Protein AF-A0A257ANT8-F1 (afdb_monomer)

Radius of gyration: 13.35 Å; Cα contacts (8 Å, |Δi|>4): 69; chains: 1; bounding box: 23×38×31 Å

Secondary structure (DSSP, 8-state):
---------TTTTT-EEEEEETTEEEEEEE-SS-TTT-EEPPSSSSPPEEHHHHHHHHTT--

Structure (mmCIF, N/CA/C/O backbone):
data_AF-A0A257ANT8-F1
#
_entry.id   AF-A0A257ANT8-F1
#
loop_
_atom_site.group_PDB
_atom_site.id
_atom_site.type_symbol
_atom_site.label_atom_id
_atom_site.label_alt_id
_atom_site.label_comp_id
_atom_site.label_asym_id
_atom_site.label_entity_id
_atom_site.label_seq_id
_atom_site.pdbx_PDB_ins_code
_atom_site.Cartn_x
_atom_site.Cartn_y
_atom_site.Cartn_z
_atom_site.occupancy
_atom_site.B_iso_or_equiv
_atom_site.auth_seq_id
_atom_site.auth_comp_id
_atom_site.auth_asym_id
_atom_site.auth_atom_id
_atom_site.pdbx_PDB_model_num
ATOM 1 N N . MET A 1 1 ? -2.263 -17.709 4.601 1.00 46.31 1 MET A N 1
ATOM 2 C CA . MET A 1 1 ? -1.707 -16.374 4.2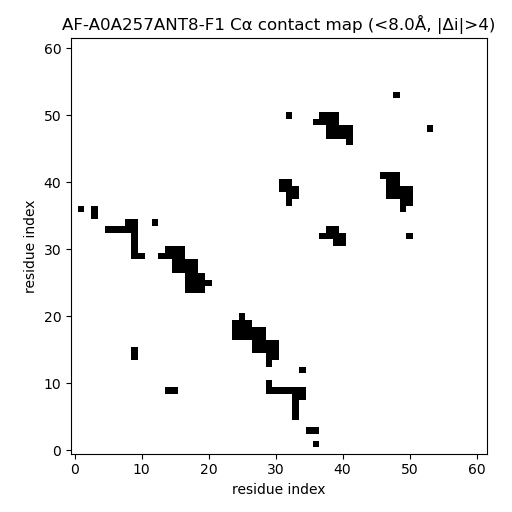81 1.00 46.31 1 MET A CA 1
ATOM 3 C C . MET A 1 1 ? -0.459 -16.627 3.464 1.00 46.31 1 MET A C 1
ATOM 5 O O . MET A 1 1 ? 0.511 -17.113 4.021 1.00 46.31 1 MET A O 1
ATOM 9 N N . ALA A 1 2 ? -0.564 -16.478 2.143 1.00 47.88 2 ALA A N 1
ATOM 10 C CA . ALA A 1 2 ? 0.434 -16.962 1.194 1.00 47.88 2 ALA A CA 1
ATOM 11 C C . ALA A 1 2 ? 1.810 -16.310 1.416 1.00 47.88 2 ALA A C 1
ATOM 13 O O . ALA A 1 2 ? 1.880 -15.118 1.725 1.00 47.88 2 ALA A O 1
ATOM 14 N N . ASP A 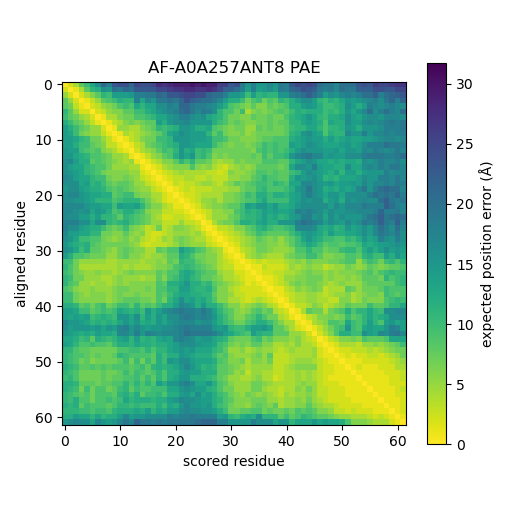1 3 ? 2.869 -17.103 1.245 1.00 55.97 3 ASP A N 1
ATOM 15 C CA . ASP A 1 3 ? 4.293 -16.755 1.300 1.00 55.97 3 ASP A CA 1
ATOM 16 C C . ASP A 1 3 ? 4.674 -15.587 0.373 1.00 55.97 3 ASP A C 1
ATOM 18 O O . ASP A 1 3 ? 5.298 -15.745 -0.679 1.00 55.97 3 ASP A O 1
ATOM 22 N N . CYS A 1 4 ? 4.315 -14.363 0.755 1.00 65.25 4 CYS A N 1
ATOM 23 C CA . CYS A 1 4 ? 4.790 -13.173 0.073 1.00 65.25 4 CYS A CA 1
ATOM 24 C C . CYS A 1 4 ? 6.224 -12.883 0.531 1.00 65.25 4 CYS A C 1
ATOM 26 O O . CYS A 1 4 ? 6.463 -12.409 1.647 1.00 65.25 4 CYS A O 1
ATOM 28 N N . LYS A 1 5 ? 7.199 -13.126 -0.352 1.00 63.88 5 LYS A N 1
ATOM 29 C CA . LYS A 1 5 ? 8.556 -12.578 -0.218 1.00 63.88 5 LYS A CA 1
ATOM 30 C C . LYS A 1 5 ? 8.465 -11.067 -0.434 1.00 63.88 5 LYS A C 1
ATOM 32 O O . LYS A 1 5 ? 8.647 -10.609 -1.557 1.00 63.88 5 LYS A O 1
ATOM 37 N N . HIS A 1 6 ? 8.107 -10.321 0.613 1.00 62.34 6 HIS A N 1
ATOM 38 C CA . HIS A 1 6 ? 7.900 -8.871 0.599 1.00 62.34 6 HIS A CA 1
ATOM 39 C C . HIS A 1 6 ? 9.051 -8.144 -0.114 1.00 62.34 6 HIS A C 1
ATOM 41 O O . HIS A 1 6 ? 10.104 -7.883 0.464 1.00 62.34 6 HIS A O 1
ATOM 47 N N . LYS A 1 7 ? 8.842 -7.813 -1.388 1.00 63.78 7 LYS A N 1
ATOM 48 C CA . LYS A 1 7 ? 9.707 -6.945 -2.190 1.00 63.78 7 LYS A CA 1
ATOM 49 C C . LYS A 1 7 ? 8.975 -5.625 -2.414 1.00 63.78 7 LYS A C 1
ATOM 51 O O . LYS A 1 7 ? 7.747 -5.568 -2.323 1.00 63.78 7 LYS A O 1
ATOM 56 N N . SER A 1 8 ? 9.720 -4.559 -2.704 1.00 62.72 8 SER A N 1
ATOM 57 C CA . SER A 1 8 ? 9.137 -3.265 -3.073 1.00 62.72 8 SER A CA 1
ATOM 58 C C . SER A 1 8 ? 8.361 -3.408 -4.388 1.00 62.72 8 SE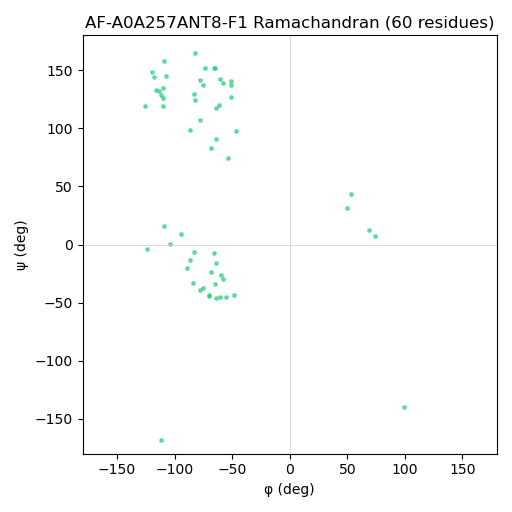R A C 1
ATOM 60 O O . SER A 1 8 ? 8.924 -3.293 -5.471 1.00 62.72 8 SER A O 1
ATOM 62 N N . CYS A 1 9 ? 7.071 -3.721 -4.294 1.00 66.44 9 CYS A N 1
ATOM 63 C CA . CYS A 1 9 ? 6.174 -3.950 -5.433 1.00 66.44 9 CYS A CA 1
ATOM 64 C C . CYS A 1 9 ? 5.552 -2.648 -5.954 1.00 66.44 9 CYS A C 1
ATOM 66 O O . CYS A 1 9 ? 5.055 -2.615 -7.074 1.00 66.44 9 CYS A O 1
ATOM 68 N N . GLY A 1 10 ? 5.645 -1.549 -5.195 1.00 62.22 10 GLY A N 1
ATOM 69 C CA . GLY A 1 10 ? 5.048 -0.265 -5.568 1.00 62.22 10 GLY A CA 1
ATOM 70 C C . GLY A 1 10 ? 5.532 0.302 -6.910 1.00 62.22 10 GLY A C 1
ATOM 71 O O . GLY A 1 10 ? 4.760 0.973 -7.584 1.00 62.22 10 GLY A O 1
ATOM 72 N N . ALA A 1 11 ? 6.769 0.009 -7.329 1.00 61.66 11 ALA A N 1
ATOM 73 C CA . ALA A 1 11 ? 7.298 0.468 -8.617 1.00 61.66 11 ALA A CA 1
ATOM 74 C C . ALA A 1 11 ? 6.792 -0.362 -9.815 1.00 61.66 11 ALA A C 1
ATOM 76 O O . ALA A 1 11 ? 6.505 0.206 -10.865 1.00 61.66 11 ALA A O 1
ATOM 77 N N . GLY A 1 12 ? 6.670 -1.687 -9.661 1.00 65.56 12 GLY A N 1
ATOM 78 C CA . GLY A 1 12 ? 6.238 -2.590 -10.738 1.00 65.56 12 GLY A CA 1
ATOM 79 C C . GLY A 1 12 ? 4.735 -2.524 -11.008 1.00 65.56 12 GLY A C 1
ATOM 80 O O . GLY A 1 12 ? 4.308 -2.518 -12.156 1.00 65.56 12 GLY A O 1
ATOM 81 N N . GLU A 1 13 ? 3.948 -2.374 -9.946 1.00 68.38 13 GLU A N 1
ATOM 82 C CA . GLU A 1 13 ? 2.481 -2.398 -10.002 1.00 68.38 13 GLU A CA 1
ATOM 83 C C . GLU A 1 13 ? 1.883 -1.039 -10.394 1.00 68.38 13 GLU A C 1
ATOM 85 O O . GLU A 1 13 ? 0.678 -0.916 -10.589 1.00 68.38 13 GLU A O 1
ATOM 90 N N . LYS A 1 14 ? 2.723 0.004 -10.500 1.00 65.81 14 LYS A N 1
ATOM 91 C CA . LYS A 1 14 ? 2.331 1.381 -10.848 1.00 65.81 14 LYS A CA 1
ATOM 92 C C . LYS A 1 14 ? 1.155 1.908 -10.009 1.00 65.81 14 LYS A C 1
ATOM 94 O O . LYS A 1 14 ? 0.376 2.737 -10.473 1.00 65.81 14 LYS A O 1
ATOM 99 N N . VAL A 1 15 ? 1.039 1.456 -8.760 1.00 68.31 15 VAL A N 1
ATOM 100 C CA . VAL A 1 15 ? 0.057 1.981 -7.809 1.00 68.31 15 VAL A CA 1
ATOM 101 C C . VAL A 1 15 ? 0.675 3.191 -7.127 1.00 68.31 15 VAL A C 1
ATOM 103 O O . VAL A 1 15 ? 1.486 3.075 -6.200 1.00 68.31 15 VAL A O 1
ATOM 106 N N . TRP A 1 16 ? 0.300 4.362 -7.627 1.00 70.31 16 TRP A N 1
ATOM 107 C CA . TRP A 1 16 ? 0.758 5.644 -7.121 1.00 70.31 16 TRP A CA 1
ATOM 108 C C . TRP A 1 16 ? -0.385 6.372 -6.429 1.00 70.31 16 TRP A C 1
ATOM 110 O O . TRP A 1 16 ? -1.490 6.449 -6.963 1.00 70.31 16 TRP A O 1
ATOM 120 N N . LEU A 1 17 ? -0.108 6.937 -5.257 1.00 71.19 17 LEU A N 1
ATOM 121 C CA . LEU A 1 17 ? -1.072 7.765 -4.540 1.00 71.19 17 LEU A CA 1
ATOM 122 C C . LEU A 1 17 ? -0.665 9.240 -4.619 1.00 71.19 17 LEU A C 1
ATOM 124 O O . LEU A 1 17 ? 0.539 9.536 -4.587 1.00 71.19 17 LEU A O 1
ATOM 128 N N . PRO A 1 18 ? -1.641 10.166 -4.695 1.00 78.12 18 PRO A N 1
ATOM 129 C CA . PRO A 1 18 ? -1.385 11.584 -4.501 1.00 78.12 18 PRO A CA 1
ATOM 130 C C . PRO A 1 18 ? -0.621 11.801 -3.197 1.00 78.12 18 PRO A C 1
ATOM 132 O O . PRO A 1 18 ? -1.019 11.320 -2.136 1.00 78.12 18 PRO A O 1
ATOM 135 N N . TYR A 1 19 ? 0.506 12.499 -3.289 1.00 79.94 19 TYR A N 1
ATOM 136 C CA . TYR A 1 19 ? 1.362 12.788 -2.151 1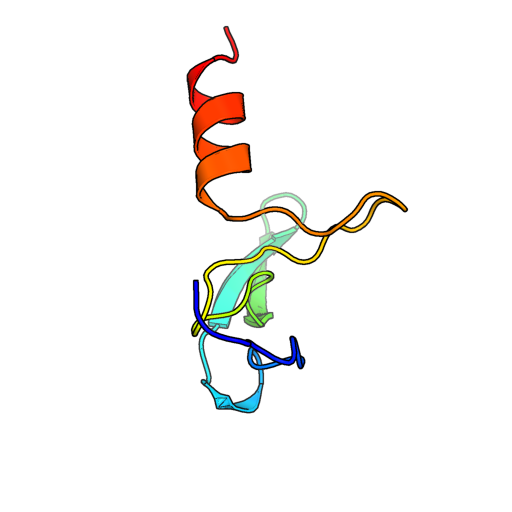.00 79.94 19 TYR A CA 1
ATOM 137 C C . TYR A 1 19 ? 1.287 14.270 -1.815 1.00 79.94 19 TYR A C 1
ATOM 139 O O . TYR A 1 19 ? 1.648 15.132 -2.622 1.00 79.94 19 TYR A O 1
ATOM 147 N N . GLU A 1 20 ? 0.829 14.560 -0.603 1.00 80.19 20 GLU A N 1
ATOM 148 C CA . GLU A 1 20 ? 0.737 15.912 -0.071 1.00 80.19 20 GLU A CA 1
ATOM 149 C C . GLU A 1 20 ? 1.711 16.084 1.093 1.00 80.19 20 GLU A C 1
ATOM 151 O O . GLU A 1 20 ? 1.800 15.250 1.995 1.00 80.19 20 GLU A O 1
ATOM 156 N N . VAL A 1 21 ? 2.468 17.180 1.065 1.00 76.06 21 VAL A N 1
ATOM 157 C CA . VAL A 1 21 ? 3.385 17.561 2.144 1.00 76.06 21 VAL A CA 1
ATOM 158 C C . VAL A 1 21 ? 3.043 18.971 2.564 1.00 76.06 21 VAL A C 1
ATOM 160 O O . VAL A 1 21 ? 3.147 19.892 1.753 1.00 76.06 21 VAL A O 1
ATOM 163 N N . LYS A 1 22 ? 2.661 19.143 3.835 1.00 81.00 22 LYS A N 1
ATOM 164 C CA . LYS A 1 22 ? 2.286 20.449 4.403 1.00 81.00 22 LYS A CA 1
ATOM 165 C C . LYS A 1 22 ? 1.193 21.148 3.570 1.00 81.00 22 LYS A C 1
ATOM 167 O O . LYS A 1 22 ? 1.319 22.324 3.247 1.00 81.00 22 LYS A O 1
ATOM 172 N N . GLY A 1 23 ? 0.174 20.393 3.147 1.00 80.94 23 GLY A N 1
ATOM 173 C CA . GLY A 1 23 ? -0.955 20.904 2.357 1.00 80.94 23 GLY A CA 1
ATOM 174 C C . GLY A 1 23 ? -0.646 21.220 0.888 1.00 80.94 23 GLY A C 1
ATOM 175 O O . GLY A 1 23 ? -1.492 21.775 0.196 1.00 80.94 23 GLY A O 1
ATOM 176 N N . ARG A 1 24 ? 0.551 20.889 0.382 1.00 78.31 24 ARG A N 1
ATOM 177 C CA . ARG A 1 24 ? 0.900 21.057 -1.037 1.00 78.31 24 ARG A CA 1
ATOM 178 C C . ARG A 1 24 ? 1.018 19.706 -1.728 1.00 78.31 24 ARG A C 1
ATOM 180 O O . ARG A 1 24 ? 1.819 18.868 -1.305 1.00 78.31 24 ARG A O 1
ATOM 187 N N . ARG A 1 25 ? 0.284 19.531 -2.830 1.00 79.69 25 ARG A N 1
ATOM 188 C CA . ARG A 1 25 ? 0.445 18.396 -3.750 1.00 79.69 25 ARG A CA 1
ATOM 189 C C . ARG A 1 25 ? 1.848 18.418 -4.348 1.00 79.69 25 ARG A C 1
ATOM 191 O O . ARG A 1 25 ? 2.231 19.382 -5.003 1.00 79.69 25 ARG A O 1
ATOM 198 N N . ARG A 1 26 ? 2.617 17.356 -4.110 1.00 78.75 26 ARG A N 1
ATOM 199 C CA . ARG A 1 26 ? 3.982 17.164 -4.633 1.00 78.75 26 ARG A CA 1
ATOM 200 C C . ARG A 1 26 ? 4.062 16.081 -5.712 1.00 78.75 26 ARG A C 1
ATOM 202 O O . ARG A 1 26 ? 5.149 15.615 -6.032 1.00 78.75 26 ARG A O 1
ATOM 209 N N . GLY A 1 27 ? 2.918 15.695 -6.272 1.00 80.44 27 GLY A N 1
ATOM 210 C CA . GLY A 1 27 ? 2.811 14.673 -7.308 1.00 80.44 27 GLY A CA 1
ATOM 211 C C . GLY A 1 27 ? 2.403 13.318 -6.742 1.00 80.44 27 GLY A C 1
ATOM 212 O O . GLY A 1 27 ? 1.527 13.231 -5.882 1.00 80.44 27 GLY A O 1
ATOM 213 N N . LEU A 1 28 ? 3.022 12.264 -7.262 1.00 75.56 28 LEU A N 1
ATOM 214 C CA . LEU A 1 28 ? 2.662 10.874 -7.021 1.00 75.56 28 LEU A CA 1
ATOM 215 C C . LEU A 1 28 ? 3.802 10.150 -6.299 1.00 75.56 28 LEU A C 1
ATOM 217 O O . LEU A 1 28 ? 4.961 10.259 -6.698 1.00 75.56 28 LEU A O 1
ATOM 221 N N . LYS A 1 29 ? 3.484 9.400 -5.240 1.00 73.00 29 LYS A N 1
ATOM 222 C CA . LYS A 1 29 ? 4.457 8.578 -4.502 1.00 73.00 29 LYS A CA 1
ATOM 223 C C . LYS A 1 29 ? 4.069 7.098 -4.595 1.00 73.00 29 LYS A C 1
ATOM 225 O O . LYS A 1 29 ? 2.869 6.805 -4.569 1.00 73.00 29 LYS A O 1
ATOM 230 N N . PRO A 1 30 ? 5.041 6.165 -4.680 1.00 72.00 30 PRO A N 1
ATOM 231 C CA . PRO A 1 30 ? 4.741 4.744 -4.602 1.00 72.00 30 PRO A CA 1
ATOM 232 C C . PRO A 1 30 ? 4.032 4.452 -3.288 1.00 72.00 30 PRO A C 1
ATOM 234 O O . PRO A 1 30 ? 4.388 4.998 -2.236 1.00 72.00 30 PRO A O 1
ATOM 237 N N . HIS A 1 31 ? 3.028 3.594 -3.352 1.00 72.88 31 HIS A N 1
ATOM 238 C CA . HIS A 1 31 ? 2.265 3.248 -2.171 1.00 72.88 31 HIS A CA 1
ATOM 239 C C . HIS A 1 31 ? 3.139 2.490 -1.133 1.00 72.88 31 HIS A C 1
ATOM 241 O O . HIS A 1 31 ? 4.122 1.830 -1.479 1.00 72.88 31 HIS A O 1
ATOM 247 N N . SER A 1 32 ? 2.806 2.616 0.156 1.00 72.25 32 SER A N 1
ATOM 248 C CA . SER A 1 32 ? 3.626 2.135 1.283 1.00 72.25 32 SER A CA 1
ATOM 249 C C . SER A 1 32 ? 3.274 0.734 1.805 1.00 72.25 32 SER A C 1
ATOM 251 O O . SER A 1 32 ? 3.797 0.336 2.845 1.00 72.25 32 SER A O 1
ATOM 253 N N . TYR A 1 33 ? 2.406 -0.015 1.128 1.00 74.19 33 TYR A N 1
ATOM 254 C CA . TYR A 1 33 ? 2.063 -1.402 1.450 1.00 74.19 33 TYR A CA 1
ATOM 255 C C . TYR A 1 33 ? 2.579 -2.381 0.378 1.00 74.19 33 TYR A C 1
ATOM 257 O O . TYR A 1 33 ? 3.425 -2.046 -0.455 1.00 74.19 33 TYR A O 1
ATOM 265 N N . CYS A 1 34 ? 2.128 -3.626 0.421 1.00 75.62 34 CYS A N 1
ATOM 266 C CA . CYS A 1 34 ? 2.300 -4.578 -0.661 1.00 75.62 34 CYS A CA 1
ATOM 267 C C . CYS A 1 34 ? 0.935 -4.862 -1.271 1.00 75.62 34 CYS A C 1
ATOM 269 O O . CYS A 1 34 ? 0.019 -5.225 -0.542 1.00 75.62 34 CYS A O 1
ATOM 271 N N . VAL A 1 35 ? 0.787 -4.747 -2.590 1.00 74.62 35 VAL A N 1
ATOM 272 C CA . VAL A 1 35 ? -0.511 -4.999 -3.240 1.00 74.62 35 VAL A CA 1
ATOM 273 C C . VAL A 1 35 ? -0.920 -6.475 -3.193 1.00 74.62 35 VAL A C 1
ATOM 275 O O . VAL A 1 35 ? -2.104 -6.778 -3.232 1.00 74.62 35 VAL A O 1
ATOM 278 N N . HIS A 1 36 ? 0.041 -7.396 -3.051 1.00 75.56 36 HIS A N 1
ATOM 279 C CA . HIS A 1 36 ? -0.236 -8.835 -3.016 1.00 75.56 36 HIS A CA 1
ATOM 280 C C . HIS A 1 36 ? -0.644 -9.344 -1.628 1.00 75.56 36 HIS A C 1
ATOM 282 O O . HIS A 1 36 ? -1.427 -10.282 -1.532 1.00 75.56 36 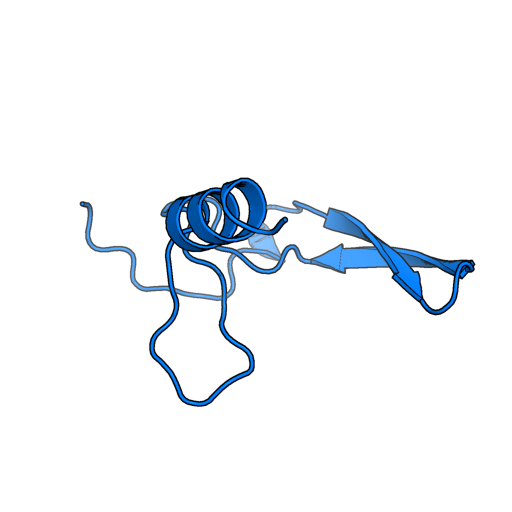HIS A O 1
ATOM 288 N N . CYS A 1 37 ? -0.112 -8.765 -0.546 1.00 74.44 37 CYS A N 1
ATOM 289 C CA . CYS A 1 37 ? -0.381 -9.238 0.821 1.00 74.44 37 CYS A CA 1
ATOM 290 C C . CYS A 1 37 ? -0.940 -8.168 1.773 1.00 74.44 37 CYS A C 1
ATOM 292 O O . CYS A 1 37 ? -1.246 -8.474 2.924 1.00 74.44 37 CYS A O 1
ATOM 294 N N . GLY A 1 38 ? -1.062 -6.913 1.335 1.00 73.75 38 GLY A N 1
ATOM 295 C CA . GLY A 1 38 ? -1.608 -5.808 2.127 1.00 73.75 38 GLY A CA 1
ATOM 296 C C . GLY A 1 38 ? -0.735 -5.362 3.304 1.00 73.75 38 GLY A C 1
ATOM 297 O O . GLY A 1 38 ? -1.211 -4.632 4.172 1.00 73.75 38 GLY A O 1
ATOM 298 N N . VAL A 1 39 ? 0.524 -5.805 3.384 1.00 77.88 39 VAL A N 1
ATOM 299 C CA . VAL A 1 39 ? 1.438 -5.458 4.484 1.00 77.88 39 VAL A CA 1
ATOM 300 C C . VAL A 1 39 ? 2.074 -4.095 4.253 1.00 77.88 39 VAL A C 1
ATOM 302 O O . VAL A 1 39 ? 2.707 -3.871 3.227 1.00 77.88 39 VAL A O 1
ATOM 305 N N . VAL A 1 40 ? 1.925 -3.197 5.225 1.00 76.75 40 VAL A N 1
ATOM 306 C CA . VAL A 1 40 ? 2.486 -1.843 5.223 1.00 76.75 40 VAL A CA 1
ATOM 307 C C . VAL A 1 40 ? 3.930 -1.881 5.698 1.00 76.75 40 VAL A C 1
ATOM 309 O O . VAL A 1 40 ? 4.226 -2.428 6.766 1.00 76.75 40 VAL A O 1
ATOM 312 N N . LYS A 1 41 ? 4.833 -1.260 4.935 1.00 70.50 41 LYS A N 1
ATOM 313 C CA . LYS A 1 41 ? 6.210 -1.038 5.372 1.00 70.50 41 LYS A CA 1
ATOM 314 C C . LYS A 1 41 ? 6.191 -0.107 6.579 1.00 70.50 41 LYS A C 1
ATOM 316 O O . LYS A 1 41 ? 5.784 1.049 6.478 1.00 70.50 41 LYS A O 1
ATOM 321 N N . ASN A 1 42 ? 6.666 -0.617 7.706 1.00 68.00 42 ASN A N 1
ATOM 322 C CA . ASN A 1 42 ? 6.842 0.192 8.894 1.00 68.00 42 ASN A CA 1
ATOM 323 C C . ASN A 1 42 ? 8.112 1.051 8.771 1.00 68.00 42 ASN A C 1
ATOM 325 O O . ASN A 1 42 ? 9.114 0.610 8.206 1.00 68.00 42 ASN A O 1
ATOM 329 N N . ILE A 1 43 ? 8.044 2.289 9.260 1.00 66.44 43 ILE A N 1
ATOM 330 C CA . ILE A 1 43 ? 9.187 3.213 9.350 1.00 66.44 43 ILE A CA 1
ATOM 331 C C . ILE A 1 43 ? 9.915 3.014 10.696 1.00 66.44 43 ILE A C 1
ATOM 333 O O . ILE A 1 43 ? 11.081 3.375 10.820 1.00 66.44 43 ILE A O 1
ATOM 337 N N . SER A 1 44 ? 9.243 2.423 11.695 1.00 65.69 44 SER A N 1
ATOM 338 C CA . SER A 1 44 ? 9.821 2.053 12.993 1.00 65.69 44 SER A CA 1
ATOM 339 C C . SER A 1 44 ? 10.570 0.705 12.915 1.00 65.69 44 SER A C 1
ATOM 341 O O . SER A 1 44 ? 10.377 -0.044 11.952 1.00 65.69 44 SER A O 1
ATOM 343 N N . PRO A 1 45 ? 11.409 0.359 13.914 1.00 57.19 45 PRO A N 1
ATOM 344 C CA . PRO A 1 45 ? 12.105 -0.934 13.969 1.00 57.19 45 PRO A CA 1
ATOM 345 C C . PRO A 1 45 ? 11.171 -2.145 14.153 1.00 57.19 45 PRO A C 1
ATOM 347 O O . PRO A 1 45 ? 11.623 -3.288 14.080 1.00 57.19 45 PRO A O 1
ATOM 350 N N . ASP A 1 46 ? 9.874 -1.931 14.387 1.00 68.88 46 ASP A N 1
ATOM 351 C CA . ASP A 1 46 ? 8.913 -3.014 14.565 1.00 68.88 46 ASP A CA 1
ATOM 352 C C . ASP A 1 46 ? 8.582 -3.722 13.249 1.00 68.88 46 ASP A C 1
ATOM 354 O O . ASP A 1 46 ? 8.549 -3.127 12.168 1.00 68.88 46 ASP A O 1
ATOM 358 N N . ARG A 1 47 ? 8.215 -5.005 13.357 1.00 71.31 47 ARG A N 1
ATOM 359 C CA . ARG A 1 47 ? 7.749 -5.808 12.217 1.00 71.31 47 ARG A CA 1
ATOM 360 C C . ARG A 1 47 ? 6.635 -5.092 11.450 1.00 71.31 47 ARG A C 1
ATOM 362 O O . ARG A 1 47 ? 5.686 -4.590 12.054 1.00 71.31 47 ARG A O 1
ATOM 369 N N . ALA A 1 48 ? 6.727 -5.142 10.122 1.00 74.31 48 ALA A N 1
ATOM 370 C CA . ALA A 1 48 ? 5.687 -4.681 9.211 1.00 74.31 48 ALA A CA 1
ATOM 371 C C . ALA A 1 48 ? 4.322 -5.298 9.570 1.00 74.31 48 ALA A C 1
ATOM 373 O O . ALA A 1 48 ? 4.239 -6.468 9.958 1.00 74.31 48 ALA A O 1
ATOM 374 N N . LYS A 1 49 ? 3.251 -4.504 9.474 1.00 78.88 49 LYS A N 1
ATOM 375 C CA . LYS A 1 49 ? 1.895 -4.901 9.882 1.00 78.88 49 LYS A CA 1
ATOM 376 C C . LYS A 1 49 ? 0.934 -4.836 8.689 1.00 78.88 49 LYS A C 1
ATOM 378 O O . LYS A 1 49 ? 1.125 -3.997 7.810 1.00 78.88 49 LYS A O 1
ATOM 383 N N . PRO A 1 50 ? -0.100 -5.692 8.633 1.00 77.44 50 PRO A N 1
ATOM 384 C CA . PRO A 1 50 ? -1.127 -5.606 7.596 1.00 77.44 50 PRO A CA 1
ATOM 385 C C . PRO A 1 50 ? -1.922 -4.299 7.710 1.00 77.44 50 PRO A C 1
ATOM 387 O O . PRO A 1 50 ? -2.109 -3.791 8.814 1.00 77.44 50 PRO A O 1
ATOM 390 N N . MET A 1 51 ? -2.453 -3.791 6.595 1.00 77.81 51 MET A N 1
ATOM 391 C CA . MET A 1 51 ? -3.305 -2.589 6.557 1.00 77.81 51 MET A CA 1
ATOM 392 C C . MET A 1 51 ? -4.422 -2.624 7.610 1.00 77.81 51 MET A C 1
ATOM 394 O O . MET A 1 51 ? -4.603 -1.655 8.344 1.00 77.81 51 MET A O 1
ATOM 398 N N . GLY A 1 52 ? -5.090 -3.773 7.771 1.00 77.44 52 GLY A N 1
ATOM 399 C CA . GLY A 1 52 ? -6.161 -3.945 8.758 1.00 77.44 52 GLY A CA 1
ATOM 400 C C . GLY A 1 52 ? -5.733 -3.701 10.212 1.00 77.44 52 GLY A C 1
ATOM 401 O O . GLY A 1 52 ? -6.551 -3.276 11.022 1.00 77.44 52 GLY A O 1
ATOM 402 N N . PHE A 1 53 ? -4.451 -3.891 10.556 1.00 83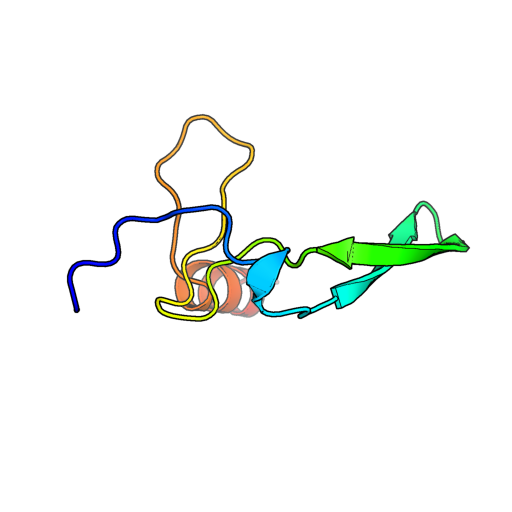.31 53 PHE A N 1
ATOM 403 C CA . PHE A 1 53 ? -3.936 -3.540 11.884 1.00 83.31 53 PHE A CA 1
ATOM 404 C C . PHE A 1 53 ? -4.026 -2.030 12.133 1.00 83.31 53 PHE A C 1
ATOM 406 O O . PHE A 1 53 ? -4.499 -1.605 13.187 1.00 83.31 53 PHE A O 1
ATOM 413 N N . TYR A 1 54 ? -3.606 -1.224 11.154 1.00 81.25 54 TYR A N 1
ATOM 414 C CA . TYR A 1 54 ? -3.656 0.233 11.250 1.00 81.25 54 TYR A CA 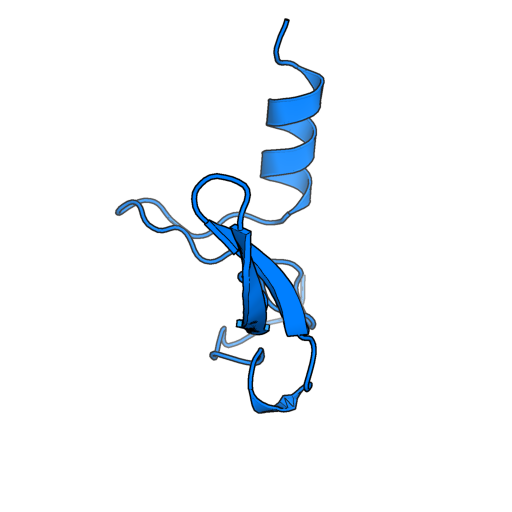1
ATOM 415 C C . TYR A 1 54 ? -5.092 0.741 11.188 1.00 81.25 54 TYR A C 1
ATOM 417 O O . TYR A 1 54 ? -5.464 1.552 12.028 1.00 81.25 54 TYR A O 1
ATOM 425 N N . THR A 1 55 ? -5.924 0.217 10.281 1.00 82.25 55 THR A N 1
ATOM 426 C CA . THR A 1 55 ? -7.352 0.570 10.208 1.00 82.25 55 THR A CA 1
ATOM 427 C C . THR A 1 55 ? -8.056 0.329 11.544 1.00 82.25 55 THR A C 1
ATOM 429 O O . THR A 1 55 ? -8.748 1.215 12.036 1.00 82.25 55 THR A O 1
ATOM 432 N N . ASN A 1 56 ? -7.806 -0.815 12.191 1.00 87.12 56 ASN A N 1
ATOM 433 C CA . ASN A 1 56 ? -8.364 -1.112 13.512 1.00 87.12 56 ASN A CA 1
ATOM 434 C C . ASN A 1 56 ? -7.853 -0.174 14.611 1.00 87.12 56 ASN A C 1
ATOM 436 O O . ASN A 1 56 ? -8.590 0.114 15.550 1.00 87.12 56 ASN A O 1
ATOM 440 N N . LYS A 1 57 ? -6.598 0.285 14.538 1.00 85.56 57 LYS A N 1
ATOM 441 C CA . LYS A 1 57 ? -6.065 1.278 15.481 1.00 85.56 57 LYS A CA 1
ATOM 442 C C . LYS A 1 57 ? -6.688 2.655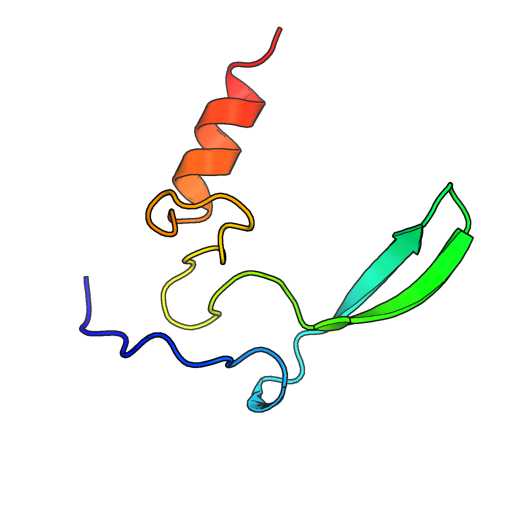 15.259 1.00 85.56 57 LYS A C 1
ATOM 444 O O . LYS A 1 57 ? -7.092 3.269 16.237 1.00 85.56 57 LYS A O 1
ATOM 449 N N . LEU A 1 58 ? -6.808 3.096 14.004 1.00 84.12 58 LEU A N 1
ATOM 450 C CA . LEU A 1 58 ? -7.448 4.362 13.634 1.00 84.12 58 LEU A CA 1
ATOM 451 C C . LEU A 1 58 ? -8.917 4.397 14.067 1.00 84.12 58 LEU A C 1
ATOM 453 O O . LEU A 1 58 ? -9.336 5.363 14.687 1.00 84.12 58 LEU A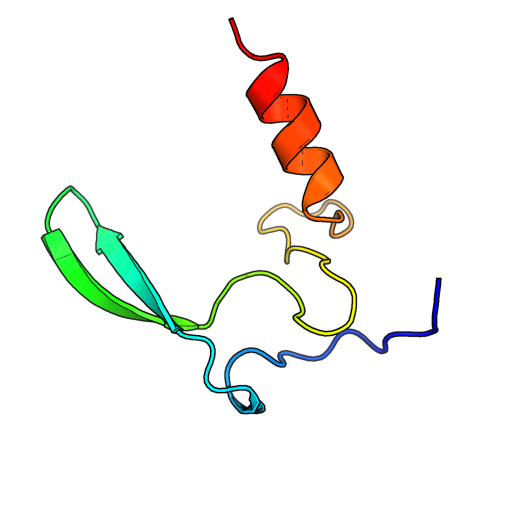 O 1
ATOM 457 N N . ALA A 1 59 ? -9.667 3.321 13.824 1.00 88.31 59 ALA A N 1
ATOM 458 C CA . ALA A 1 59 ? -11.074 3.213 14.217 1.00 88.31 59 ALA A CA 1
ATOM 459 C C . ALA A 1 59 ? -11.305 3.232 15.740 1.00 88.31 59 ALA A C 1
ATOM 461 O O . ALA A 1 59 ? -12.433 3.397 16.188 1.00 88.31 59 ALA A O 1
ATOM 462 N N . ARG A 1 60 ? -10.251 3.012 16.534 1.00 88.81 60 ARG A N 1
ATOM 463 C CA . ARG A 1 60 ? -10.290 3.038 18.003 1.00 88.81 60 ARG A CA 1
ATOM 464 C C . ARG A 1 60 ? -9.690 4.314 18.591 1.00 88.81 60 ARG A C 1
ATOM 466 O O . ARG A 1 60 ? -9.594 4.402 19.813 1.00 88.81 60 ARG A O 1
ATOM 473 N N . MET A 1 61 ? -9.222 5.247 17.761 1.00 83.31 61 MET A N 1
ATOM 474 C CA . MET A 1 61 ? -8.816 6.553 18.266 1.00 83.31 61 MET A CA 1
ATOM 475 C C . MET A 1 61 ? -10.066 7.382 18.595 1.00 83.31 61 MET A C 1
ATOM 477 O O . MET A 1 61 ? -11.031 7.306 17.833 1.00 83.31 61 MET A O 1
ATOM 481 N N . PRO A 1 62 ? -10.064 8.092 19.737 1.00 65.81 62 PRO A N 1
ATOM 482 C CA . PRO A 1 62 ? -11.166 8.953 20.152 1.00 65.81 62 PRO A CA 1
ATOM 483 C C . PRO A 1 62 ? -11.344 10.161 19.228 1.00 65.81 62 PRO A C 1
ATOM 485 O O . PRO A 1 62 ? -10.340 10.597 18.615 1.00 65.81 62 PRO A O 1
#

Sequence (62 aa):
MADCKHKSCGAGEKVWLPYEVKGRRRGLKPHSYCVHCGVVKNISPDRAKPMGFYTNKLARMP

Mean predicted aligned error: 9.69 Å

Solvent-accessible surface area (backbone atoms only — not comparable to full-atom values): 4022 Å² total; per-residue (Å²): 132,80,92,71,80,87,58,90,43,27,75,80,70,67,47,62,40,84,34,68,58,95,89,38,82,74,51,71,37,64,47,62,46,26,93,88,75,41,36,27,67,54,91,58,98,58,81,62,45,43,52,67,59,53,53,56,51,59,74,67,55,132

Foldseek 3Di:
DDPPPDDLCQVVVVDWDFDDDPNDGPDTDRDQADPVQQWGDDPDPDDTDHPVVVVVVVVPDD

pLDDT: mean 72.8, std 8.89, range [46.31, 88.81]